Protein AF-A0A6L6QBC0-F1 (afdb_monomer_lite)

Organism: NCBI:txid1776165

Foldseek 3Di:
DDPPDDPDDPVLQQAADELVVLLVQLLCQLCVVLVVVLVVVLVVQLVVVVVVVDDPVCSQLVCLVPPVNLVVSLVSSLVSLLQSLLSSLSRHPPDSLVSLLVSLQVQLVVLLVVVPPPDPHPHDPVSSVSSNPRNNVSSNNSNVVNVPPDSD

Sequence (152 aa):
MNLYAAPKSTLDEPARGNSGTAVLVGAAVGIGISYTVLTVVGIIFLWVLTLQGVSLQDLYARAYQSTAYIAFAHVFGVLCHIYGGYWSARLASRKPLATALFAGAVVAVFTAITNLMPYELPIPLWSRIAGVLAPMPSFALGALAWRRVPQK

Structure (mmCIF, N/CA/C/O backbone):
data_AF-A0A6L6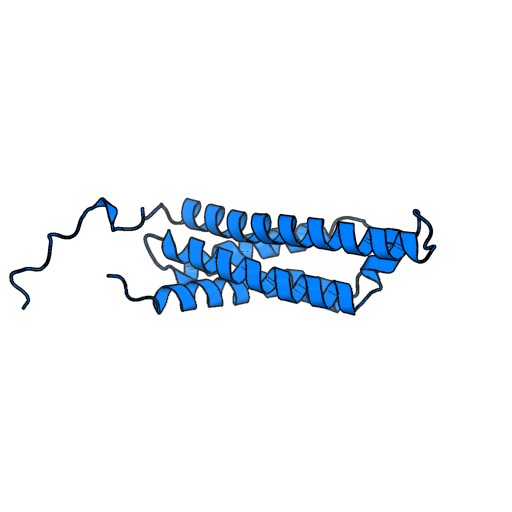QBC0-F1
#
_entry.id   AF-A0A6L6QBC0-F1
#
loop_
_atom_site.group_PDB
_atom_site.id
_atom_site.type_symbol
_atom_site.label_atom_id
_atom_site.label_alt_id
_atom_site.label_comp_id
_atom_site.label_asym_id
_atom_site.label_entity_id
_atom_site.label_seq_id
_atom_site.pdbx_PDB_ins_code
_atom_site.Cartn_x
_atom_site.Cartn_y
_atom_site.Cartn_z
_atom_site.occupancy
_atom_site.B_iso_or_equiv
_atom_site.auth_seq_id
_atom_site.auth_comp_id
_atom_site.auth_asym_id
_atom_site.auth_atom_id
_atom_site.pdbx_PDB_model_num
ATOM 1 N N . MET A 1 1 ? -41.093 -9.506 18.229 1.00 60.97 1 MET A N 1
ATOM 2 C CA . MET A 1 1 ? -40.084 -10.135 19.110 1.00 60.97 1 MET A CA 1
ATOM 3 C C . MET A 1 1 ? -40.118 -11.629 18.818 1.00 60.97 1 MET A C 1
ATOM 5 O O . MET A 1 1 ? -41.178 -12.217 18.971 1.00 60.97 1 MET A O 1
ATOM 9 N N . ASN A 1 2 ? -39.055 -12.206 18.247 1.00 78.88 2 ASN A N 1
ATOM 10 C CA . ASN A 1 2 ? -39.054 -13.614 17.827 1.00 78.88 2 ASN A CA 1
ATOM 11 C C . ASN A 1 2 ? -38.698 -14.506 19.028 1.00 78.88 2 ASN A C 1
ATOM 13 O O . ASN A 1 2 ? -37.562 -14.463 19.492 1.00 78.88 2 ASN A O 1
ATOM 17 N N . LEU A 1 3 ? -39.664 -15.283 19.524 1.00 77.19 3 LEU A N 1
ATOM 18 C CA . LEU A 1 3 ? -39.494 -16.197 20.665 1.00 77.19 3 LEU A CA 1
ATOM 19 C C . LEU A 1 3 ? -38.622 -17.423 20.337 1.00 77.19 3 LEU A C 1
ATOM 21 O O . LEU A 1 3 ? -38.210 -18.131 21.247 1.00 77.19 3 LEU A O 1
ATOM 25 N N . TYR A 1 4 ? -38.310 -17.645 19.056 1.00 82.38 4 TYR A N 1
ATOM 26 C CA . TYR A 1 4 ? -37.481 -18.752 18.570 1.00 82.38 4 TYR A CA 1
ATOM 27 C C . TYR A 1 4 ? -36.077 -18.315 18.131 1.00 82.38 4 TYR A C 1
ATOM 29 O O . TYR A 1 4 ? -35.382 -19.061 17.443 1.00 82.38 4 TYR A O 1
ATOM 37 N N . ALA A 1 5 ? -35.645 -17.097 18.472 1.00 78.88 5 ALA A N 1
ATOM 38 C CA . ALA A 1 5 ? -34.269 -16.693 18.208 1.00 78.88 5 ALA A CA 1
ATOM 39 C C . ALA A 1 5 ? -33.317 -17.547 19.060 1.00 78.88 5 ALA A C 1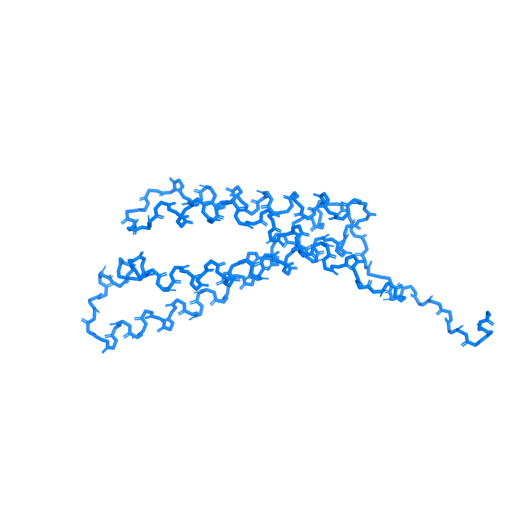
ATOM 41 O O . ALA A 1 5 ? -33.414 -17.545 20.287 1.00 78.88 5 ALA A O 1
ATOM 42 N N . ALA A 1 6 ? -32.406 -18.274 18.406 1.00 77.50 6 ALA A N 1
ATOM 43 C CA . ALA A 1 6 ? -31.360 -19.011 19.102 1.00 77.50 6 ALA A CA 1
ATOM 44 C C . ALA A 1 6 ? -30.559 -18.048 20.004 1.00 77.50 6 ALA A C 1
ATOM 46 O O . ALA A 1 6 ? -30.283 -16.917 19.582 1.00 77.50 6 ALA A O 1
ATOM 47 N N . PRO A 1 7 ? -30.200 -18.453 21.237 1.00 72.50 7 PRO A N 1
ATOM 48 C CA . PRO A 1 7 ? -29.366 -17.635 22.107 1.00 72.50 7 PRO A CA 1
ATOM 49 C C . PRO A 1 7 ? -28.062 -17.295 21.380 1.00 72.50 7 PRO A C 1
ATOM 51 O O . PRO A 1 7 ? -27.433 -18.176 20.794 1.00 72.50 7 PRO A O 1
ATOM 54 N N . LYS A 1 8 ? -27.681 -16.010 21.386 1.00 63.75 8 LYS A N 1
ATOM 55 C CA . LYS A 1 8 ? -26.437 -15.551 20.758 1.00 63.75 8 LYS A CA 1
ATOM 56 C C . LYS A 1 8 ? -25.270 -16.341 21.342 1.00 63.75 8 LYS A C 1
ATOM 58 O O . LYS A 1 8 ? -25.042 -16.291 22.551 1.00 63.75 8 LYS A O 1
ATOM 63 N N . SER A 1 9 ? -24.560 -17.077 20.492 1.00 66.81 9 SER A N 1
ATOM 64 C CA . SER A 1 9 ? -23.369 -17.799 20.911 1.00 66.81 9 SER A CA 1
ATOM 65 C C . SER A 1 9 ? -22.261 -16.791 21.186 1.00 66.81 9 SER A C 1
ATOM 67 O O . SER A 1 9 ? -22.017 -15.885 20.391 1.00 66.81 9 SER A O 1
ATOM 69 N N . THR A 1 10 ? -21.536 -16.964 22.287 1.00 58.78 10 THR A N 1
ATOM 70 C CA . THR A 1 10 ? -20.310 -16.196 22.552 1.00 58.78 10 THR A CA 1
ATOM 71 C C . THR A 1 10 ? -19.217 -16.468 21.512 1.00 58.78 10 THR A C 1
ATOM 73 O O . THR A 1 10 ? -18.268 -15.697 21.420 1.00 58.78 10 THR A O 1
ATOM 76 N N . LEU A 1 11 ? -19.361 -17.524 20.700 1.00 58.91 11 LEU A N 1
ATOM 77 C CA . LEU A 1 11 ? -18.488 -17.817 19.559 1.00 58.91 11 LEU A CA 1
ATOM 78 C C . LEU A 1 11 ? -18.776 -16.929 18.335 1.00 58.91 11 LEU A C 1
ATOM 80 O O . LEU A 1 11 ? -17.934 -16.859 17.440 1.00 58.91 11 LEU A O 1
ATOM 84 N N . ASP A 1 12 ? -19.929 -16.252 18.289 1.00 61.50 12 ASP A N 1
ATOM 85 C CA . ASP A 1 12 ? -20.311 -15.389 17.164 1.00 61.50 12 ASP A CA 1
ATOM 86 C C . ASP A 1 12 ? -19.754 -13.962 17.304 1.00 61.50 12 ASP A C 1
ATOM 88 O O . ASP A 1 12 ? -19.661 -13.226 16.316 1.00 61.50 12 ASP A O 1
ATOM 92 N N . GLU A 1 13 ? -19.339 -13.554 18.511 1.00 59.72 13 GLU A N 1
ATOM 93 C CA . GLU A 1 13 ? -18.697 -12.256 18.699 1.00 59.72 13 GLU A CA 1
ATOM 94 C C . GLU A 1 13 ? -17.236 -12.315 18.227 1.00 59.72 13 GLU A C 1
ATOM 96 O O . GLU A 1 13 ? -16.436 -13.093 18.755 1.00 59.72 13 GLU A O 1
ATOM 101 N N . PRO A 1 14 ? -16.828 -11.488 17.244 1.00 62.38 14 PRO A N 1
ATOM 102 C CA . PRO A 1 14 ? -15.435 -11.450 16.831 1.00 62.38 14 PRO A CA 1
ATOM 103 C C . PRO A 1 14 ? -14.581 -11.052 18.035 1.00 62.38 14 PRO A C 1
ATOM 105 O O . PRO A 1 14 ? -14.851 -10.025 18.658 1.00 62.38 14 PRO A O 1
ATOM 108 N N . ALA A 1 15 ? -13.552 -11.848 18.344 1.00 65.00 15 ALA A N 1
ATOM 109 C CA . ALA A 1 15 ? -12.632 -11.584 19.444 1.00 65.00 15 ALA A CA 1
ATOM 110 C C . ALA A 1 15 ? -12.114 -10.136 19.365 1.00 65.00 15 ALA A C 1
ATOM 112 O O . ALA A 1 15 ? -11.334 -9.779 18.478 1.00 65.00 15 ALA A O 1
ATOM 113 N N . ARG A 1 16 ? -12.593 -9.277 20.271 1.00 75.94 16 ARG A N 1
ATOM 114 C CA . ARG A 1 16 ? -12.189 -7.871 20.332 1.00 75.94 16 ARG A CA 1
ATOM 115 C C . ARG A 1 16 ? -10.882 -7.787 21.104 1.00 75.94 16 ARG A C 1
ATOM 117 O O . ARG A 1 16 ? -10.841 -8.044 22.303 1.00 75.94 16 ARG A O 1
ATOM 124 N N . GLY A 1 17 ? -9.812 -7.436 20.403 1.00 76.81 17 GLY A N 1
ATOM 125 C CA . GLY A 1 17 ? -8.495 -7.255 20.994 1.00 76.81 17 GLY A CA 1
ATOM 126 C C . GLY A 1 17 ? -8.334 -5.891 21.667 1.00 76.81 17 GLY A C 1
ATOM 127 O O . GLY A 1 17 ? -9.168 -4.980 21.555 1.00 76.81 17 GLY A O 1
ATOM 128 N N . ASN A 1 18 ? -7.197 -5.720 22.341 1.00 87.62 18 ASN A N 1
ATOM 129 C CA . ASN A 1 18 ? -6.729 -4.383 22.689 1.00 87.62 18 ASN A CA 1
ATOM 130 C C . ASN A 1 18 ? -6.459 -3.581 21.390 1.00 87.62 18 ASN A C 1
ATOM 132 O O . ASN A 1 18 ? -6.191 -4.151 20.327 1.00 87.62 18 ASN A O 1
ATOM 136 N N . SER A 1 19 ? -6.552 -2.250 21.454 1.00 90.00 19 SER A N 1
ATOM 137 C CA . SER A 1 19 ? -6.406 -1.409 20.257 1.00 90.00 19 SER A CA 1
ATOM 138 C C . SER A 1 19 ? -5.037 -1.555 19.584 1.00 90.00 19 SER A C 1
ATOM 140 O O . SER A 1 19 ? -4.960 -1.458 18.365 1.00 90.00 19 SER A O 1
ATOM 142 N N . GLY A 1 20 ? -3.970 -1.827 20.343 1.00 92.88 20 GLY A N 1
ATOM 143 C CA . GLY A 1 20 ? -2.623 -2.021 19.795 1.00 92.88 20 GLY A CA 1
ATOM 144 C C . GLY A 1 20 ? -2.515 -3.276 18.926 1.00 92.88 20 GLY A C 1
ATOM 145 O O . GLY A 1 20 ? -2.036 -3.213 17.799 1.00 92.88 20 GLY A O 1
ATOM 146 N N . THR A 1 21 ? -3.039 -4.407 19.393 1.00 94.62 21 THR A N 1
ATOM 147 C CA . THR A 1 21 ? -3.106 -5.657 18.632 1.00 94.62 21 THR A CA 1
ATOM 148 C C . THR A 1 21 ? -3.940 -5.471 17.369 1.00 94.62 21 THR A C 1
ATOM 150 O O . THR A 1 21 ? -3.522 -5.905 16.302 1.00 94.62 21 THR A O 1
ATOM 153 N N . ALA A 1 22 ? -5.073 -4.769 17.446 1.00 94.56 22 ALA A N 1
ATOM 154 C CA . ALA A 1 22 ? -5.898 -4.479 16.272 1.00 94.56 22 ALA A CA 1
ATOM 155 C C . ALA A 1 22 ? -5.166 -3.615 15.223 1.00 94.56 22 ALA A C 1
ATOM 157 O O . ALA A 1 22 ? -5.327 -3.827 14.018 1.00 94.56 22 ALA A O 1
ATOM 158 N N . VAL A 1 23 ? -4.335 -2.663 15.661 1.00 96.88 23 VAL A N 1
ATOM 159 C CA . VAL A 1 23 ? -3.460 -1.874 14.777 1.00 96.88 23 VAL A CA 1
ATOM 160 C C . VAL A 1 23 ? -2.446 -2.779 14.087 1.00 96.88 23 VAL A C 1
ATOM 162 O O . VAL A 1 23 ? -2.368 -2.784 12.860 1.00 96.88 23 VAL A O 1
ATOM 165 N N . LEU A 1 24 ? -1.693 -3.557 14.869 1.00 96.81 24 LEU A N 1
ATOM 166 C CA . LEU A 1 24 ? -0.603 -4.388 14.358 1.00 96.81 24 LEU A CA 1
ATOM 167 C C . LEU A 1 24 ? -1.110 -5.481 13.419 1.00 96.81 24 LEU A C 1
ATOM 169 O O . LEU A 1 24 ? -0.540 -5.669 12.351 1.00 96.81 24 LEU A O 1
ATOM 173 N N . VAL A 1 25 ? -2.210 -6.152 13.770 1.00 95.88 25 VAL A N 1
ATOM 174 C CA . VAL A 1 25 ? -2.821 -7.175 12.912 1.00 95.88 25 VAL A CA 1
ATOM 175 C C . VAL A 1 25 ? -3.332 -6.552 11.618 1.00 95.88 25 VAL A C 1
ATOM 177 O O . VAL A 1 25 ? -3.059 -7.079 10.547 1.00 95.88 25 VAL A O 1
ATOM 180 N N . GLY A 1 26 ? -4.024 -5.410 11.681 1.00 96.06 26 GLY A N 1
ATOM 181 C CA . GLY A 1 26 ? -4.498 -4.725 10.477 1.00 96.06 26 GLY A CA 1
ATOM 182 C C . GLY A 1 26 ? -3.359 -4.302 9.545 1.00 96.06 26 GLY A C 1
ATOM 183 O O . GLY A 1 26 ? -3.429 -4.537 8.338 1.00 96.06 26 GLY A O 1
ATOM 184 N N . ALA A 1 27 ? -2.295 -3.720 10.106 1.00 96.81 27 ALA A N 1
ATOM 185 C CA . ALA A 1 27 ? -1.093 -3.350 9.362 1.00 96.81 27 ALA A CA 1
ATOM 186 C C . ALA A 1 27 ? -0.408 -4.581 8.746 1.00 96.81 27 ALA A C 1
ATOM 188 O O . ALA A 1 27 ? -0.105 -4.575 7.554 1.00 96.81 27 ALA A O 1
ATOM 189 N N . ALA A 1 28 ? -0.239 -5.656 9.522 1.00 97.12 28 ALA A N 1
ATOM 190 C CA . ALA A 1 28 ? 0.362 -6.906 9.064 1.00 97.12 28 ALA A CA 1
ATOM 191 C C . ALA A 1 28 ? -0.457 -7.576 7.954 1.00 97.12 28 ALA A C 1
ATOM 193 O O . ALA A 1 28 ? 0.117 -8.065 6.990 1.00 97.12 28 ALA A O 1
ATOM 194 N N . VAL A 1 29 ? -1.789 -7.561 8.044 1.00 96.62 29 VAL A N 1
ATOM 195 C CA . VAL A 1 29 ? -2.674 -8.080 6.992 1.00 96.62 29 VAL A CA 1
ATOM 196 C C . VAL A 1 29 ? -2.537 -7.250 5.714 1.00 96.62 29 VAL A C 1
ATOM 198 O O . VAL A 1 29 ? -2.364 -7.815 4.637 1.00 96.62 29 VAL A O 1
ATOM 201 N N . GLY A 1 30 ? -2.579 -5.918 5.822 1.00 95.38 30 GLY A N 1
ATOM 202 C CA . GLY A 1 30 ? -2.440 -5.028 4.667 1.00 95.38 30 GLY A CA 1
ATOM 203 C C . GLY A 1 30 ? -1.090 -5.187 3.959 1.00 95.38 30 GLY A C 1
ATOM 204 O O . GLY A 1 30 ? -1.051 -5.402 2.746 1.00 95.38 30 GLY A O 1
ATOM 205 N N . ILE A 1 31 ? 0.010 -5.132 4.719 1.00 95.56 31 ILE A N 1
ATOM 206 C CA . ILE A 1 31 ? 1.374 -5.307 4.197 1.00 95.56 31 ILE A CA 1
ATOM 207 C C . ILE A 1 31 ? 1.584 -6.737 3.695 1.00 95.56 31 ILE A C 1
ATOM 209 O O . ILE A 1 31 ? 2.095 -6.923 2.600 1.00 95.56 31 ILE A O 1
ATOM 213 N N . GLY A 1 32 ? 1.178 -7.751 4.457 1.00 96.44 32 GLY A N 1
ATOM 214 C CA . GLY A 1 32 ? 1.395 -9.153 4.106 1.00 96.44 32 GLY A CA 1
ATOM 215 C C . GLY A 1 32 ? 0.734 -9.522 2.781 1.00 96.44 32 GLY A C 1
ATOM 216 O O . GLY A 1 32 ? 1.402 -10.032 1.888 1.00 96.44 32 GLY A O 1
ATOM 217 N N . ILE A 1 33 ? -0.552 -9.193 2.614 1.00 94.75 33 ILE A N 1
ATOM 218 C CA . ILE A 1 33 ? -1.278 -9.488 1.370 1.00 94.75 33 ILE A CA 1
ATOM 219 C C . ILE A 1 33 ? -0.691 -8.692 0.201 1.00 94.75 33 ILE A C 1
ATOM 221 O O . ILE A 1 33 ? -0.432 -9.273 -0.854 1.00 94.75 33 ILE A O 1
ATOM 225 N N . SER A 1 34 ? -0.461 -7.384 0.378 1.00 94.81 34 SER A N 1
ATOM 226 C CA . SER A 1 34 ? 0.107 -6.555 -0.693 1.00 94.81 34 SER A CA 1
ATOM 227 C C . SER A 1 34 ? 1.480 -7.058 -1.119 1.00 94.81 34 SER A C 1
ATOM 229 O O . SER A 1 34 ? 1.705 -7.235 -2.311 1.00 94.81 34 SER A O 1
ATOM 231 N N . TYR A 1 35 ? 2.364 -7.366 -0.172 1.00 94.31 35 TYR A N 1
ATOM 232 C CA . TYR A 1 35 ? 3.689 -7.891 -0.465 1.00 94.31 35 TYR A CA 1
ATOM 233 C C . TYR A 1 35 ? 3.601 -9.209 -1.233 1.00 94.31 35 TYR A C 1
ATOM 235 O O . TYR A 1 35 ? 4.183 -9.319 -2.304 1.00 94.31 35 TYR A O 1
ATOM 243 N N . THR A 1 36 ? 2.801 -10.177 -0.772 1.00 95.88 36 THR A N 1
ATOM 244 C CA . THR A 1 36 ? 2.634 -11.455 -1.480 1.00 95.88 36 THR A CA 1
ATOM 245 C C . THR A 1 36 ? 2.137 -11.261 -2.914 1.00 95.88 36 THR A C 1
ATOM 247 O O . THR A 1 36 ? 2.730 -11.805 -3.845 1.00 95.88 36 THR A O 1
ATOM 250 N N . VAL A 1 37 ? 1.080 -10.468 -3.116 1.00 94.00 37 VAL A N 1
ATOM 251 C CA . VAL A 1 37 ? 0.503 -10.237 -4.450 1.00 94.00 37 VAL A CA 1
ATOM 252 C C . VAL A 1 37 ? 1.494 -9.512 -5.359 1.00 94.00 37 VAL A C 1
ATOM 254 O O . VAL A 1 37 ? 1.732 -9.953 -6.483 1.00 94.00 37 VAL A O 1
ATOM 257 N N . LEU A 1 38 ? 2.100 -8.423 -4.879 1.00 94.75 38 LEU A N 1
ATOM 258 C CA . LEU A 1 38 ? 3.033 -7.621 -5.668 1.00 94.75 38 LEU A CA 1
ATOM 259 C C . LEU A 1 38 ? 4.329 -8.372 -5.968 1.00 94.75 38 LEU A C 1
ATOM 261 O O . LEU A 1 38 ? 4.870 -8.207 -7.055 1.00 94.75 38 LEU A O 1
ATOM 265 N N . THR A 1 39 ? 4.804 -9.236 -5.069 1.00 95.25 39 THR A N 1
ATOM 266 C CA . THR A 1 39 ? 5.958 -10.100 -5.335 1.00 95.25 39 THR A CA 1
ATOM 267 C C . THR A 1 39 ? 5.647 -11.111 -6.430 1.00 95.25 39 THR A C 1
ATOM 269 O O . THR A 1 39 ? 6.425 -11.227 -7.373 1.00 95.25 39 THR A O 1
ATOM 272 N N . VAL A 1 40 ? 4.513 -11.817 -6.357 1.00 96.56 40 VAL A N 1
ATOM 273 C CA . VAL A 1 40 ? 4.137 -12.801 -7.388 1.00 96.56 40 VAL A CA 1
ATOM 274 C C . VAL A 1 40 ? 3.983 -12.123 -8.749 1.00 96.56 40 VAL A C 1
ATOM 276 O O . VAL A 1 40 ? 4.572 -12.571 -9.732 1.00 96.56 40 VAL A O 1
ATOM 279 N N . VAL A 1 41 ? 3.243 -11.013 -8.810 1.00 94.69 41 VAL A N 1
ATOM 280 C CA . VAL A 1 41 ? 3.050 -10.274 -10.065 1.00 94.69 41 VAL A CA 1
ATOM 281 C C . VAL A 1 41 ? 4.358 -9.660 -10.557 1.00 94.69 41 VAL A C 1
ATOM 283 O O . VAL A 1 41 ? 4.637 -9.708 -11.751 1.00 94.69 41 VAL A O 1
ATOM 286 N N . GLY A 1 42 ? 5.184 -9.132 -9.655 1.00 95.38 42 GLY A N 1
ATOM 287 C CA . GLY A 1 42 ? 6.505 -8.605 -9.972 1.00 95.38 42 GLY A CA 1
ATOM 288 C C . GLY A 1 42 ? 7.401 -9.666 -10.600 1.00 95.38 42 GLY A C 1
ATOM 289 O O . GLY A 1 42 ? 7.971 -9.422 -11.656 1.00 95.38 42 GLY A O 1
ATOM 290 N N . ILE A 1 43 ? 7.458 -10.873 -10.029 1.00 96.56 43 ILE A N 1
ATOM 291 C CA . ILE A 1 43 ? 8.214 -11.999 -10.597 1.00 96.56 43 ILE A CA 1
ATOM 292 C C . ILE A 1 43 ? 7.711 -12.332 -12.005 1.00 96.56 43 ILE A C 1
ATOM 294 O O . ILE A 1 43 ? 8.520 -12.452 -12.922 1.00 96.56 43 ILE A O 1
ATOM 298 N N . ILE A 1 44 ? 6.393 -12.438 -12.200 1.00 96.69 44 ILE A N 1
ATOM 299 C CA . ILE A 1 44 ? 5.805 -12.700 -13.524 1.00 96.69 44 ILE A CA 1
ATOM 300 C C . ILE A 1 44 ? 6.195 -11.595 -14.514 1.00 96.69 44 ILE A C 1
ATOM 302 O O . ILE A 1 44 ? 6.611 -11.883 -15.634 1.00 96.69 44 ILE A O 1
ATOM 306 N N . PHE A 1 45 ? 6.102 -10.332 -14.102 1.00 96.12 45 PHE A N 1
ATOM 307 C CA . PHE A 1 45 ? 6.453 -9.189 -14.937 1.00 96.12 45 PHE A CA 1
ATOM 308 C C . PHE A 1 45 ? 7.940 -9.194 -15.322 1.00 96.12 45 PHE A C 1
ATOM 310 O O . PHE A 1 45 ? 8.275 -8.977 -16.486 1.00 96.12 45 PHE A O 1
ATOM 317 N N . LEU A 1 46 ? 8.832 -9.509 -14.378 1.00 96.00 46 LEU A N 1
ATOM 318 C CA . LEU A 1 46 ? 10.263 -9.648 -14.647 1.00 96.00 46 LEU A CA 1
ATOM 319 C C . LEU A 1 46 ? 10.547 -10.790 -15.632 1.00 96.00 46 LEU A C 1
ATOM 321 O O . LEU A 1 46 ? 11.323 -10.592 -16.562 1.00 96.00 46 LEU A O 1
ATOM 325 N N . TRP A 1 47 ? 9.872 -11.937 -15.500 1.00 97.44 47 TRP A N 1
ATOM 326 C CA . TRP A 1 47 ? 9.980 -13.035 -16.468 1.00 97.44 47 TRP A CA 1
ATOM 327 C C . TRP A 1 47 ? 9.557 -12.619 -17.874 1.00 97.44 47 TRP A C 1
ATOM 329 O O . TRP A 1 47 ? 10.243 -12.945 -18.842 1.00 97.44 47 TRP A O 1
ATOM 339 N N . VAL A 1 48 ? 8.462 -11.866 -17.999 1.00 97.06 48 VAL A N 1
ATOM 340 C CA . VAL A 1 48 ? 8.021 -11.327 -19.292 1.00 97.06 48 VAL A CA 1
ATOM 341 C C . VAL A 1 48 ? 9.094 -10.418 -19.899 1.00 97.06 48 VAL A C 1
ATOM 343 O O . VAL A 1 48 ? 9.397 -10.560 -21.081 1.00 97.06 48 VAL A O 1
ATOM 346 N N . LEU A 1 49 ? 9.721 -9.539 -19.110 1.00 96.88 49 LEU A N 1
ATOM 347 C CA . LEU A 1 49 ? 10.823 -8.696 -19.592 1.00 96.88 49 LEU A CA 1
ATOM 348 C C . LEU A 1 49 ? 12.044 -9.521 -20.026 1.00 96.88 49 LEU A C 1
ATOM 350 O O . LEU A 1 49 ? 12.654 -9.221 -21.051 1.00 96.88 49 LEU A O 1
ATOM 354 N N . THR A 1 50 ? 12.386 -10.581 -19.290 1.00 97.69 50 THR A N 1
ATOM 355 C CA . THR A 1 50 ? 13.466 -11.499 -19.680 1.00 97.69 50 THR A CA 1
ATOM 356 C C . THR A 1 50 ? 13.163 -12.181 -21.014 1.00 97.69 50 THR A C 1
ATOM 358 O O . THR A 1 50 ? 14.032 -12.233 -21.880 1.00 97.69 50 THR A O 1
ATOM 361 N N . LEU A 1 51 ? 11.926 -12.642 -21.227 1.00 97.75 51 LEU A N 1
ATOM 362 C CA . LEU A 1 51 ? 11.495 -13.230 -22.502 1.00 97.75 51 LEU A CA 1
ATOM 363 C C . LEU A 1 51 ? 11.509 -12.219 -23.661 1.00 97.75 51 LEU A C 1
ATOM 365 O O . LEU A 1 51 ? 11.665 -12.611 -24.813 1.00 97.75 51 LEU A O 1
ATOM 369 N N . GLN A 1 52 ? 11.392 -10.923 -23.364 1.00 96.75 52 GLN A N 1
ATOM 370 C CA . GLN A 1 52 ? 11.548 -9.826 -24.328 1.00 96.75 52 GLN A CA 1
ATOM 371 C C . GLN A 1 52 ? 13.019 -9.453 -24.596 1.00 96.75 52 GLN A C 1
ATOM 373 O O . GLN A 1 52 ? 13.283 -8.520 -25.353 1.00 96.75 52 GLN A O 1
ATOM 378 N N . GLY A 1 53 ? 13.980 -10.163 -23.996 1.00 97.19 53 GLY A N 1
ATOM 379 C CA . GLY A 1 53 ? 15.412 -9.945 -24.206 1.00 97.19 53 GLY A CA 1
ATOM 380 C C . GLY A 1 53 ? 16.014 -8.812 -23.370 1.00 97.19 53 GLY A C 1
ATOM 381 O O . GLY A 1 53 ? 17.125 -8.371 -23.660 1.00 97.19 53 GLY A O 1
ATOM 382 N N . VAL A 1 54 ? 15.315 -8.326 -22.337 1.00 97.12 54 VAL A N 1
ATOM 383 C CA . VAL A 1 54 ? 15.875 -7.333 -21.408 1.00 97.12 54 VAL A CA 1
ATOM 384 C C . VAL A 1 54 ? 16.992 -7.973 -20.582 1.00 97.12 54 VAL A C 1
ATOM 386 O O . VAL A 1 54 ? 16.830 -9.067 -20.037 1.00 97.12 54 VAL A O 1
ATOM 389 N N . SER A 1 55 ? 18.126 -7.276 -20.468 1.00 96.38 55 SER A N 1
ATOM 390 C CA . SER A 1 55 ? 19.270 -7.740 -19.682 1.00 96.38 55 SER A CA 1
ATOM 391 C C . SER A 1 55 ? 18.898 -7.887 -18.198 1.00 96.38 55 SER A C 1
ATOM 393 O O . SER A 1 55 ? 18.136 -7.083 -17.655 1.00 96.38 55 SER A O 1
ATOM 395 N N . LEU A 1 56 ? 19.464 -8.886 -17.508 1.00 93.38 56 LEU A N 1
ATOM 396 C CA . LEU A 1 56 ? 19.206 -9.097 -16.074 1.00 93.38 56 LEU A CA 1
ATOM 397 C C . LEU A 1 56 ? 19.611 -7.889 -15.212 1.00 93.38 56 LEU A C 1
ATOM 399 O O . LEU A 1 56 ? 19.024 -7.670 -14.155 1.00 93.38 56 LEU A O 1
ATOM 403 N N . GLN A 1 57 ? 20.588 -7.102 -15.672 1.00 93.56 57 GLN A N 1
ATOM 404 C CA . GLN A 1 57 ? 21.063 -5.897 -14.990 1.00 93.56 57 GLN A CA 1
ATOM 405 C C . GLN A 1 57 ? 20.038 -4.755 -15.077 1.00 93.56 57 GLN A C 1
ATOM 407 O O . GLN A 1 57 ? 19.884 -3.993 -14.126 1.00 93.56 57 GLN A O 1
ATOM 412 N N . ASP A 1 58 ? 19.277 -4.687 -16.174 1.00 93.69 58 ASP A N 1
ATOM 413 C CA . ASP A 1 58 ? 18.306 -3.617 -16.430 1.00 93.69 58 ASP A CA 1
ATOM 414 C C . ASP A 1 58 ? 16.882 -3.952 -15.972 1.00 93.69 58 ASP A C 1
ATOM 416 O O . ASP A 1 58 ? 16.019 -3.072 -15.954 1.00 93.69 58 ASP A O 1
ATOM 420 N N . LEU A 1 59 ? 16.606 -5.209 -15.607 1.00 93.56 59 LEU A N 1
ATOM 421 C CA . LEU A 1 59 ? 15.263 -5.701 -15.279 1.00 93.56 59 LEU A CA 1
ATOM 422 C C . LEU A 1 59 ? 14.521 -4.811 -14.272 1.00 93.56 59 LEU A C 1
ATOM 424 O O . LEU A 1 59 ? 13.405 -4.360 -14.541 1.00 93.56 59 LEU A O 1
ATOM 428 N N . TYR A 1 60 ? 15.149 -4.521 -13.130 1.00 90.69 60 TYR A N 1
ATOM 429 C CA . TYR A 1 60 ? 14.540 -3.699 -12.084 1.00 90.69 60 TYR A CA 1
ATOM 430 C C . TYR A 1 60 ? 14.325 -2.259 -12.553 1.00 90.69 60 TYR A C 1
ATOM 432 O O . TYR A 1 60 ? 13.231 -1.720 -12.389 1.00 90.69 60 TYR A O 1
ATOM 440 N N . ALA A 1 61 ? 15.320 -1.649 -13.201 1.00 92.81 61 ALA A N 1
ATOM 441 C CA . ALA A 1 61 ? 15.191 -0.302 -13.751 1.00 92.81 61 ALA A CA 1
ATOM 442 C C . ALA A 1 61 ? 14.026 -0.208 -14.751 1.00 92.81 61 ALA A C 1
ATOM 444 O O . ALA A 1 61 ? 13.204 0.703 -14.648 1.00 92.81 61 ALA A O 1
ATOM 445 N N . ARG A 1 62 ? 13.888 -1.181 -15.661 1.00 93.56 62 ARG A N 1
ATOM 446 C CA . ARG A 1 62 ? 12.778 -1.246 -16.625 1.00 93.56 62 ARG A CA 1
ATOM 447 C C . ARG A 1 62 ? 11.427 -1.441 -15.944 1.00 93.56 62 ARG A C 1
ATOM 449 O O . ARG A 1 62 ? 10.459 -0.785 -16.328 1.00 93.56 62 ARG A O 1
ATOM 456 N N . ALA A 1 63 ? 11.354 -2.277 -14.910 1.00 93.31 63 ALA A N 1
ATOM 457 C CA . ALA A 1 63 ? 10.127 -2.457 -14.140 1.00 93.31 63 ALA A CA 1
ATOM 458 C C . ALA A 1 63 ? 9.678 -1.163 -13.450 1.00 93.31 63 ALA A C 1
ATOM 460 O O . ALA A 1 63 ? 8.513 -0.783 -13.566 1.00 93.31 63 ALA A O 1
ATOM 461 N N . TYR A 1 64 ? 10.599 -0.430 -12.823 1.00 92.25 64 TYR A N 1
ATOM 462 C CA . TYR A 1 64 ? 10.294 0.852 -12.180 1.00 92.25 64 TYR A CA 1
ATOM 463 C C . TYR A 1 64 ? 10.136 2.030 -13.156 1.00 92.25 64 TYR A C 1
ATOM 465 O O . TYR A 1 64 ? 9.629 3.074 -12.760 1.00 92.25 64 TYR A O 1
ATOM 473 N N . GLN A 1 65 ? 10.499 1.879 -14.431 1.00 93.62 65 GLN A N 1
ATOM 474 C CA . GLN A 1 65 ? 10.148 2.835 -15.490 1.00 93.62 65 GLN A CA 1
ATOM 475 C C . GLN A 1 65 ? 8.750 2.580 -16.076 1.00 93.62 65 GLN A C 1
ATOM 477 O O . GLN A 1 65 ? 8.141 3.482 -16.657 1.00 93.62 65 GLN A O 1
ATOM 482 N N . SER A 1 66 ? 8.212 1.367 -15.927 1.00 95.56 66 SER A N 1
ATOM 483 C CA . SER A 1 66 ? 6.885 1.021 -16.432 1.00 95.56 66 SER A CA 1
ATOM 484 C C . SER A 1 66 ? 5.793 1.682 -15.589 1.00 95.56 66 SER A C 1
ATOM 486 O O . SER A 1 66 ? 5.430 1.220 -14.505 1.00 95.56 66 SER A O 1
ATOM 488 N N . THR A 1 67 ? 5.213 2.762 -16.120 1.00 95.56 67 THR A N 1
ATOM 489 C CA . THR A 1 67 ? 4.103 3.476 -15.463 1.00 95.56 67 THR A CA 1
ATOM 490 C C . THR A 1 67 ? 2.896 2.559 -15.259 1.00 95.56 67 THR A C 1
ATOM 492 O O . THR A 1 67 ? 2.245 2.636 -14.221 1.00 95.56 67 THR A O 1
ATOM 495 N N . ALA A 1 68 ? 2.631 1.646 -16.201 1.00 94.81 68 ALA A N 1
ATOM 496 C CA . ALA A 1 68 ? 1.549 0.671 -16.089 1.00 94.81 68 ALA A CA 1
ATOM 497 C C . ALA A 1 68 ? 1.765 -0.297 -14.914 1.00 94.81 68 ALA A C 1
ATOM 499 O O . ALA A 1 68 ? 0.844 -0.519 -14.130 1.00 94.81 68 ALA A O 1
ATOM 500 N N . TYR A 1 69 ? 2.986 -0.819 -14.750 1.00 94.94 69 TYR A N 1
ATOM 501 C CA . TYR A 1 69 ? 3.332 -1.694 -13.628 1.00 94.94 69 TYR A CA 1
ATOM 502 C C . TYR A 1 69 ? 3.216 -0.963 -12.284 1.00 94.94 69 TYR A C 1
ATOM 504 O O . TYR A 1 69 ? 2.619 -1.478 -11.341 1.00 94.94 69 TYR A O 1
ATOM 512 N N . ILE A 1 70 ? 3.715 0.274 -12.204 1.00 95.56 70 ILE A N 1
ATOM 513 C CA . ILE A 1 70 ? 3.628 1.078 -10.979 1.00 95.56 70 ILE A CA 1
ATOM 514 C C . ILE A 1 70 ? 2.172 1.425 -10.640 1.00 95.56 70 ILE A C 1
ATOM 516 O O . ILE A 1 70 ? 1.765 1.314 -9.485 1.00 95.56 70 ILE A O 1
ATOM 520 N N . ALA A 1 71 ? 1.373 1.837 -11.627 1.00 96.25 71 ALA A N 1
ATOM 521 C CA . ALA A 1 71 ? -0.041 2.141 -11.422 1.00 96.25 71 ALA A CA 1
ATOM 522 C C . ALA A 1 71 ? -0.809 0.904 -10.940 1.00 96.25 71 ALA A C 1
ATOM 524 O O . ALA A 1 71 ? -1.568 0.990 -9.974 1.00 96.25 71 ALA A O 1
ATOM 525 N N . PHE A 1 72 ? -0.552 -0.255 -11.553 1.00 95.62 72 PHE A N 1
ATOM 526 C CA . PHE A 1 72 ? -1.078 -1.538 -11.096 1.00 95.62 72 PHE A CA 1
ATOM 527 C C . PHE A 1 72 ? -0.709 -1.801 -9.631 1.00 95.62 72 PHE A C 1
ATOM 529 O O . PHE A 1 72 ? -1.587 -2.108 -8.823 1.00 95.62 72 PHE A O 1
ATOM 536 N N . ALA A 1 73 ? 0.566 -1.624 -9.274 1.00 95.88 73 ALA A N 1
ATOM 537 C CA . ALA A 1 73 ? 1.042 -1.867 -7.919 1.00 95.88 73 ALA A CA 1
ATOM 538 C C . ALA A 1 73 ? 0.337 -0.975 -6.885 1.00 95.88 73 ALA A C 1
ATOM 540 O O . ALA A 1 73 ? -0.057 -1.462 -5.826 1.00 95.88 73 ALA A O 1
ATOM 541 N N . HIS A 1 74 ? 0.100 0.302 -7.206 1.00 97.00 74 HIS A N 1
ATOM 542 C CA . HIS A 1 74 ? -0.653 1.212 -6.336 1.00 97.00 74 HIS A CA 1
ATOM 543 C C . HIS A 1 74 ? -2.114 0.810 -6.184 1.00 97.00 74 HIS A C 1
ATOM 545 O O . HIS A 1 74 ? -2.614 0.772 -5.062 1.00 97.00 74 HIS A O 1
ATOM 551 N N . VAL A 1 75 ? -2.798 0.485 -7.283 1.00 97.19 75 VAL A N 1
ATOM 552 C CA . VAL A 1 75 ? -4.209 0.071 -7.239 1.00 97.19 75 VAL A CA 1
ATOM 553 C C . VAL A 1 75 ? -4.368 -1.174 -6.369 1.00 97.19 75 VAL A C 1
ATOM 555 O O . VAL A 1 75 ? -5.193 -1.189 -5.456 1.00 97.19 75 VAL A O 1
ATOM 558 N N . PHE A 1 76 ? -3.540 -2.196 -6.586 1.00 96.19 76 PHE A N 1
ATOM 559 C CA . PHE A 1 76 ? -3.590 -3.414 -5.780 1.00 96.19 76 PHE A CA 1
ATOM 560 C C . PHE A 1 76 ? -3.153 -3.182 -4.333 1.00 96.19 76 PHE A C 1
ATOM 562 O O . PHE A 1 76 ? -3.786 -3.709 -3.417 1.00 96.19 76 PHE A O 1
ATOM 569 N N . GLY A 1 77 ? -2.136 -2.349 -4.104 1.00 96.31 77 GLY A N 1
ATOM 570 C CA . GLY A 1 77 ? -1.721 -1.941 -2.763 1.00 96.31 77 GLY A CA 1
ATOM 571 C C . GLY A 1 77 ? -2.863 -1.282 -1.984 1.00 96.31 77 GLY A C 1
ATOM 572 O O . GLY A 1 77 ? -3.139 -1.670 -0.850 1.00 96.31 77 GLY A O 1
ATOM 573 N N . VAL A 1 78 ? -3.596 -0.356 -2.611 1.00 97.69 78 VAL A N 1
ATOM 574 C CA . VAL A 1 78 ? -4.794 0.281 -2.036 1.00 97.69 78 VAL A CA 1
ATOM 575 C C . VAL A 1 78 ? -5.852 -0.758 -1.666 1.00 97.69 78 VAL A C 1
ATOM 577 O O . VAL A 1 78 ? -6.348 -0.745 -0.539 1.00 97.69 78 VAL A O 1
ATOM 580 N N . LEU A 1 79 ? -6.168 -1.697 -2.563 1.00 97.44 79 LEU A N 1
ATOM 581 C CA . LEU A 1 79 ? -7.148 -2.757 -2.291 1.00 97.44 79 LEU A CA 1
ATOM 582 C C . LEU A 1 79 ? -6.741 -3.632 -1.093 1.00 97.44 79 LEU A C 1
ATOM 584 O O . LEU A 1 79 ? -7.568 -3.932 -0.230 1.00 97.44 79 LEU A O 1
ATOM 588 N N . CYS A 1 80 ? -5.461 -3.988 -0.988 1.00 97.06 80 CYS A N 1
ATOM 589 C CA . CYS A 1 80 ? -4.939 -4.755 0.145 1.00 97.06 80 CYS A CA 1
ATOM 590 C C . CYS A 1 80 ? -5.013 -3.957 1.457 1.00 97.06 80 CYS A C 1
ATOM 592 O O . CYS A 1 80 ? -5.402 -4.488 2.498 1.00 97.06 80 CYS A O 1
ATOM 594 N N . HIS A 1 81 ? -4.703 -2.659 1.418 1.00 98.00 81 HIS A N 1
ATOM 595 C CA . HIS A 1 81 ? -4.807 -1.772 2.576 1.00 98.00 81 HIS A CA 1
ATOM 596 C C . HIS A 1 81 ? -6.254 -1.553 3.038 1.00 98.00 81 HIS A C 1
ATOM 598 O O . HIS A 1 81 ? -6.496 -1.454 4.241 1.00 98.00 81 HIS A O 1
ATOM 604 N N . ILE A 1 82 ? -7.231 -1.546 2.124 1.00 98.25 82 ILE A N 1
ATOM 605 C CA . ILE A 1 82 ? -8.659 -1.564 2.485 1.00 98.25 82 ILE A CA 1
ATOM 606 C C . ILE A 1 82 ? -8.969 -2.808 3.326 1.00 98.25 82 ILE A C 1
ATOM 608 O O . ILE A 1 82 ? -9.624 -2.709 4.364 1.00 98.25 82 ILE A O 1
ATOM 612 N N . TYR A 1 83 ? -8.447 -3.973 2.942 1.00 97.06 83 TYR A N 1
ATOM 613 C CA . TYR A 1 83 ? -8.636 -5.199 3.715 1.00 97.06 83 TYR A CA 1
ATOM 614 C C . TYR A 1 83 ? -7.935 -5.146 5.086 1.00 97.06 83 TYR A C 1
ATOM 616 O O . TYR A 1 83 ? -8.513 -5.551 6.097 1.00 97.06 83 TYR A O 1
ATOM 624 N N . GLY A 1 84 ? -6.736 -4.559 5.159 1.00 97.38 84 GLY A N 1
ATOM 625 C CA . GLY A 1 84 ? -6.052 -4.280 6.429 1.00 97.38 84 GLY A CA 1
ATOM 626 C C . GLY A 1 84 ? -6.868 -3.371 7.359 1.00 97.38 84 GLY A C 1
ATOM 627 O O . GLY A 1 84 ? -7.024 -3.662 8.547 1.00 97.38 84 GLY A O 1
ATOM 628 N N . GLY A 1 85 ? -7.474 -2.313 6.811 1.00 97.69 85 GLY A N 1
ATOM 629 C CA . GLY A 1 85 ? -8.371 -1.413 7.540 1.00 97.69 85 GLY A CA 1
ATOM 630 C C . GLY A 1 85 ? -9.637 -2.093 8.048 1.00 97.69 85 GLY A C 1
ATOM 631 O O . GLY A 1 85 ? -10.044 -1.862 9.188 1.00 97.69 85 GLY A O 1
ATOM 632 N N . TYR A 1 86 ? -10.222 -2.978 7.237 1.00 97.25 86 TYR A N 1
ATOM 633 C CA . TYR A 1 86 ? -11.359 -3.809 7.633 1.00 97.25 86 TYR A CA 1
ATOM 634 C C . TYR A 1 86 ? -11.016 -4.674 8.853 1.00 97.25 86 TYR A C 1
ATOM 636 O O . TYR A 1 86 ? -11.748 -4.659 9.844 1.00 97.25 86 TYR A O 1
ATOM 644 N N . TRP A 1 87 ? -9.881 -5.380 8.828 1.00 96.12 87 TRP A N 1
ATOM 645 C CA . TRP A 1 87 ? -9.451 -6.221 9.951 1.00 96.12 87 TRP A CA 1
ATOM 646 C C . TRP A 1 87 ? -9.082 -5.417 11.194 1.00 96.12 87 TRP A C 1
ATOM 648 O O . TRP A 1 87 ? -9.456 -5.805 12.302 1.00 96.12 87 TRP A O 1
ATOM 658 N N . SER A 1 88 ? -8.425 -4.269 11.022 1.00 96.69 88 SER A N 1
ATOM 659 C CA . SER A 1 88 ? -8.117 -3.374 12.138 1.00 96.69 88 SER A CA 1
ATOM 660 C C . SER A 1 88 ? -9.387 -2.884 12.836 1.00 96.69 88 SER A C 1
ATOM 662 O O . SER A 1 88 ? -9.496 -2.946 14.060 1.00 96.69 88 SER A O 1
ATOM 664 N N . ALA A 1 89 ? -10.389 -2.462 12.060 1.00 95.62 89 ALA A N 1
ATOM 665 C CA . ALA A 1 89 ? -11.676 -2.029 12.589 1.00 95.62 89 ALA A CA 1
ATOM 666 C C . ALA A 1 89 ? -12.450 -3.176 13.251 1.00 95.62 89 ALA A C 1
ATOM 668 O O . ALA A 1 89 ? -13.019 -2.980 14.323 1.00 95.62 89 ALA A O 1
ATOM 669 N N . ARG A 1 90 ? -12.432 -4.371 12.646 1.00 93.88 90 ARG A N 1
ATOM 670 C CA . ARG A 1 90 ? -13.106 -5.569 13.162 1.00 93.88 90 ARG A CA 1
ATOM 671 C C . ARG A 1 90 ? -12.591 -6.000 14.532 1.00 93.88 90 ARG A C 1
ATOM 673 O O . ARG A 1 90 ? -13.387 -6.427 15.362 1.00 93.88 90 ARG A O 1
ATOM 680 N N . LEU A 1 91 ? -11.283 -5.902 14.758 1.00 94.00 91 LEU A N 1
ATOM 681 C CA . LEU A 1 91 ? -10.638 -6.328 16.003 1.00 94.00 91 LEU A CA 1
ATOM 682 C C . LEU A 1 91 ? -10.616 -5.232 17.077 1.00 94.00 91 LEU A C 1
ATOM 684 O O . LEU A 1 91 ? -10.318 -5.519 18.237 1.00 94.00 91 LEU A O 1
ATOM 688 N N . ALA A 1 92 ? -10.917 -3.983 16.718 1.00 93.50 92 ALA A N 1
ATOM 689 C CA . ALA A 1 92 ? -10.879 -2.861 17.643 1.00 93.50 92 ALA A CA 1
ATOM 690 C C . ALA A 1 92 ? -12.006 -2.938 18.685 1.00 93.50 92 ALA A C 1
ATOM 692 O O . ALA A 1 92 ? -13.191 -2.935 18.356 1.00 93.50 92 ALA A O 1
ATOM 693 N N . SER 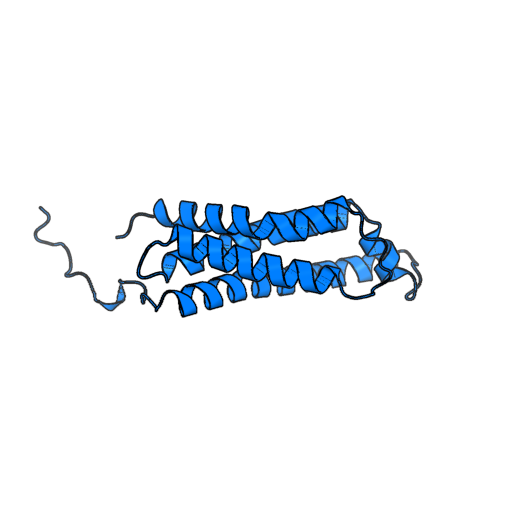A 1 93 ? -11.641 -2.894 19.967 1.00 87.19 93 SER A N 1
ATOM 694 C CA . SER A 1 93 ? -12.606 -2.802 21.072 1.00 87.19 93 SER A CA 1
ATOM 695 C C . SER A 1 93 ? -13.278 -1.428 21.178 1.00 87.19 93 SER A C 1
ATOM 697 O O . SER A 1 93 ? -14.435 -1.334 21.590 1.00 87.19 93 SER A O 1
ATOM 699 N N . ARG A 1 94 ? -12.575 -0.348 20.806 1.00 88.12 94 ARG A N 1
ATOM 700 C CA . ARG A 1 94 ? -13.080 1.036 20.827 1.00 88.12 94 ARG A CA 1
ATOM 701 C C . ARG A 1 94 ? -12.564 1.822 19.622 1.00 88.12 94 ARG A C 1
ATOM 703 O O . ARG A 1 94 ? -11.453 1.592 19.160 1.00 88.12 94 ARG A O 1
ATOM 710 N N . LYS A 1 95 ? -13.362 2.791 19.154 1.00 92.31 95 LYS A N 1
ATOM 711 C CA . LYS A 1 95 ? -13.021 3.741 18.071 1.00 92.31 95 LYS A CA 1
ATOM 712 C C . LYS A 1 95 ? -12.421 3.065 16.809 1.00 92.31 95 LYS A C 1
ATOM 714 O O . LYS A 1 95 ? 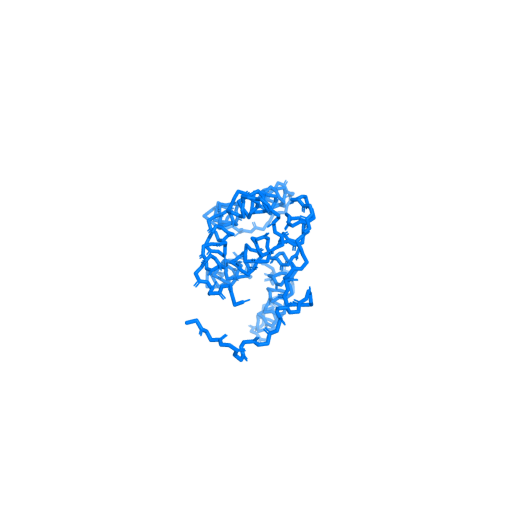-11.332 3.439 16.386 1.00 92.31 95 LYS A O 1
ATOM 719 N N . PRO A 1 96 ? -13.148 2.150 16.141 1.00 94.19 96 PRO A N 1
ATOM 720 C CA . PRO A 1 96 ? -12.631 1.320 15.039 1.00 94.19 96 PRO A CA 1
ATOM 721 C C . PRO A 1 96 ? -11.998 2.115 13.887 1.00 94.19 96 PRO A C 1
ATOM 723 O O . PRO A 1 96 ? -10.981 1.706 13.337 1.00 94.19 96 PRO A O 1
ATOM 726 N N . LEU A 1 97 ? -12.556 3.285 13.558 1.00 96.69 97 LEU A N 1
ATOM 727 C CA . LEU A 1 97 ? -12.002 4.164 12.527 1.00 96.69 97 LEU A CA 1
ATOM 728 C C . LEU A 1 97 ? -10.649 4.766 12.934 1.00 96.69 97 LEU A C 1
ATOM 730 O O . LEU A 1 97 ? -9.744 4.829 12.111 1.00 96.69 97 LEU A O 1
ATOM 734 N N . ALA A 1 98 ? -10.499 5.189 14.193 1.00 96.81 98 ALA A N 1
ATOM 735 C CA . ALA A 1 98 ? -9.241 5.747 14.685 1.00 96.81 98 ALA A CA 1
ATOM 736 C C . ALA A 1 98 ? -8.146 4.671 14.736 1.00 96.81 98 ALA A C 1
ATOM 738 O O . ALA A 1 98 ? -7.018 4.931 14.332 1.00 96.81 98 ALA A O 1
ATOM 739 N N . THR A 1 99 ? -8.497 3.453 15.162 1.00 96.88 99 THR A N 1
ATOM 740 C CA . THR A 1 99 ? -7.596 2.290 15.153 1.00 96.88 99 THR A CA 1
ATOM 741 C C . THR A 1 99 ? -7.105 1.978 13.738 1.00 96.88 99 THR A C 1
ATOM 743 O O . THR A 1 99 ? -5.903 1.856 13.521 1.00 96.88 99 THR A O 1
ATOM 746 N N . ALA A 1 100 ? -8.011 1.934 12.756 1.00 97.44 100 ALA A N 1
ATOM 747 C CA . ALA A 1 100 ? -7.642 1.695 11.364 1.00 97.44 100 ALA A CA 1
ATOM 748 C C . ALA A 1 100 ? -6.783 2.825 10.775 1.00 97.44 100 ALA A C 1
ATOM 750 O O . ALA A 1 100 ? -5.799 2.546 10.099 1.00 97.44 100 ALA A O 1
ATOM 751 N N . LEU A 1 101 ? -7.101 4.092 11.062 1.00 98.12 101 LEU A N 1
ATOM 752 C CA . LEU A 1 101 ? -6.271 5.228 10.645 1.00 98.12 101 LEU A CA 1
ATOM 753 C C . LEU A 1 101 ? -4.858 5.145 11.225 1.00 98.12 101 LEU A C 1
ATOM 755 O O . LEU A 1 101 ? -3.895 5.393 10.505 1.00 98.12 101 LEU A O 1
ATOM 759 N N . PHE A 1 102 ? -4.724 4.763 12.498 1.00 98.00 102 PHE A N 1
ATOM 760 C CA . PHE A 1 102 ? -3.418 4.583 13.126 1.00 98.00 102 PHE A CA 1
ATOM 761 C C . PHE A 1 102 ? -2.648 3.407 12.508 1.00 98.00 102 PHE A C 1
ATOM 763 O O . PHE A 1 102 ? -1.458 3.536 12.247 1.00 98.00 102 PHE A O 1
ATOM 770 N N . ALA A 1 103 ? -3.320 2.301 12.174 1.00 97.94 103 ALA A N 1
ATOM 771 C CA . ALA A 1 103 ? -2.712 1.209 11.410 1.00 97.94 103 ALA A CA 1
ATOM 772 C C . ALA A 1 103 ? -2.229 1.668 10.027 1.00 97.94 103 ALA A C 1
ATOM 774 O O . ALA A 1 103 ? -1.091 1.398 9.655 1.00 97.94 103 ALA A O 1
ATOM 775 N N . GLY A 1 104 ? -3.046 2.436 9.302 1.00 98.06 104 GLY A N 1
ATOM 776 C CA . GLY A 1 104 ? -2.648 3.042 8.033 1.00 98.06 104 GLY A CA 1
ATOM 777 C C . GLY A 1 104 ? -1.462 3.999 8.185 1.00 98.06 104 GLY A C 1
ATOM 778 O O . GLY A 1 104 ? -0.570 3.993 7.344 1.00 98.06 104 GLY A O 1
ATOM 779 N N . ALA A 1 105 ? -1.404 4.772 9.272 1.00 98.25 105 ALA A N 1
ATOM 780 C CA . ALA A 1 105 ? -0.271 5.643 9.577 1.00 98.25 105 ALA A CA 1
ATOM 781 C C . ALA A 1 105 ? 1.012 4.844 9.860 1.00 98.25 105 ALA A C 1
ATOM 783 O O . ALA A 1 105 ? 2.073 5.217 9.369 1.00 98.25 105 ALA A O 1
ATOM 784 N N . VAL A 1 106 ? 0.923 3.718 10.577 1.00 97.94 106 VAL A N 1
ATOM 785 C CA . VAL A 1 106 ? 2.061 2.805 10.780 1.00 97.94 106 VAL A CA 1
ATOM 786 C C . VAL A 1 106 ? 2.593 2.314 9.433 1.00 97.94 106 VAL A C 1
ATOM 788 O O . VAL A 1 106 ? 3.788 2.428 9.175 1.00 97.94 106 VAL A O 1
ATOM 791 N N . VAL A 1 107 ? 1.715 1.842 8.541 1.00 98.00 107 VAL A N 1
ATOM 792 C CA . VAL A 1 107 ? 2.110 1.411 7.188 1.00 98.00 107 VAL A CA 1
ATOM 793 C C . VAL A 1 107 ? 2.736 2.567 6.395 1.00 98.00 107 VAL A C 1
ATOM 795 O O . VAL A 1 107 ? 3.779 2.383 5.778 1.00 98.00 107 VAL A O 1
ATOM 798 N N . ALA A 1 108 ? 2.157 3.770 6.453 1.00 97.81 108 ALA A N 1
ATOM 799 C CA . ALA A 1 108 ? 2.693 4.959 5.787 1.00 97.81 108 ALA A CA 1
ATOM 800 C C . ALA A 1 108 ? 4.104 5.328 6.275 1.00 97.81 108 ALA A C 1
ATOM 802 O O . ALA A 1 108 ? 4.959 5.673 5.461 1.00 97.81 108 ALA A O 1
ATOM 803 N N . VAL A 1 109 ? 4.369 5.213 7.582 1.00 97.56 109 VAL A N 1
ATOM 804 C CA . VAL A 1 109 ? 5.704 5.423 8.163 1.00 97.56 109 VAL A CA 1
ATOM 805 C C . VAL A 1 109 ? 6.691 4.384 7.641 1.00 97.56 109 VAL A C 1
ATOM 807 O O . VAL A 1 109 ? 7.783 4.759 7.22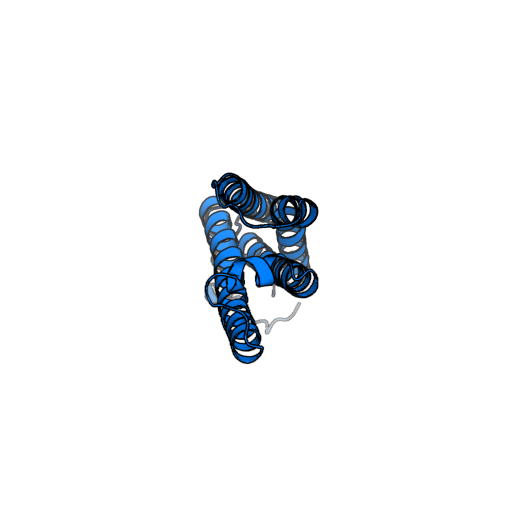0 1.00 97.56 109 VAL A O 1
ATOM 810 N N . PHE A 1 110 ? 6.315 3.102 7.592 1.00 95.75 110 PHE A N 1
ATOM 811 C CA . PHE A 1 110 ? 7.167 2.071 6.990 1.00 95.75 110 PHE A CA 1
ATOM 812 C C . PHE A 1 110 ? 7.476 2.386 5.523 1.00 95.75 110 PHE A C 1
ATOM 814 O O . PHE A 1 110 ? 8.642 2.362 5.134 1.00 95.75 110 PHE A O 1
ATOM 821 N N . THR A 1 111 ? 6.476 2.778 4.729 1.00 95.25 111 THR A N 1
ATOM 822 C CA . THR A 1 111 ? 6.701 3.182 3.336 1.00 95.25 111 THR A CA 1
ATOM 823 C C . THR A 1 111 ? 7.625 4.399 3.237 1.00 95.25 111 THR A C 1
ATOM 825 O O . THR A 1 111 ? 8.532 4.427 2.404 1.00 95.25 111 THR A O 1
ATOM 828 N N . ALA A 1 112 ? 7.458 5.397 4.107 1.00 95.38 112 ALA A N 1
ATOM 829 C CA . ALA A 1 112 ? 8.337 6.561 4.145 1.00 95.38 112 ALA A CA 1
ATOM 830 C C . ALA A 1 112 ? 9.788 6.164 4.457 1.00 95.38 112 ALA A C 1
ATOM 832 O O . ALA A 1 112 ? 10.693 6.611 3.759 1.00 95.38 112 ALA A O 1
ATOM 833 N N . ILE A 1 113 ? 10.007 5.266 5.424 1.00 94.88 113 ILE A N 1
ATOM 834 C CA . ILE A 1 113 ? 11.338 4.733 5.749 1.00 94.88 113 ILE A CA 1
ATOM 835 C C . ILE A 1 113 ? 11.938 3.997 4.545 1.00 94.88 113 ILE A C 1
ATOM 837 O O . ILE A 1 113 ? 13.100 4.222 4.218 1.00 94.88 113 ILE A O 1
ATOM 841 N N . THR A 1 114 ? 11.157 3.176 3.832 1.00 90.94 114 THR A N 1
ATOM 842 C CA . THR A 1 114 ? 11.663 2.482 2.632 1.00 90.94 114 THR A CA 1
ATOM 843 C C . THR A 1 114 ? 12.080 3.449 1.524 1.00 90.94 114 THR A C 1
ATOM 845 O O . THR A 1 114 ? 13.072 3.203 0.844 1.00 90.94 114 THR A O 1
ATOM 848 N N . ASN A 1 115 ? 11.394 4.589 1.387 1.00 90.12 115 ASN A N 1
ATOM 849 C CA . ASN A 1 115 ? 11.751 5.633 0.423 1.00 90.12 115 ASN A CA 1
ATOM 850 C C . ASN A 1 115 ? 13.028 6.407 0.797 1.00 90.12 115 ASN A C 1
ATOM 852 O O . ASN A 1 115 ? 13.586 7.083 -0.066 1.00 90.12 115 ASN A O 1
ATOM 856 N N . LEU A 1 116 ? 13.473 6.341 2.057 1.00 90.31 116 LEU A N 1
ATOM 857 C CA . LEU A 1 116 ? 14.731 6.945 2.511 1.00 90.31 116 LEU A CA 1
ATOM 858 C C . LEU A 1 116 ? 15.940 6.036 2.269 1.00 90.31 116 LEU A C 1
ATOM 860 O O . LEU A 1 116 ? 17.074 6.494 2.397 1.00 90.31 116 LEU A O 1
ATOM 864 N N . MET A 1 117 ? 15.726 4.760 1.932 1.00 87.62 117 MET A N 1
ATOM 865 C CA . MET A 1 117 ? 16.836 3.870 1.613 1.00 87.62 117 MET A CA 1
ATOM 866 C C . MET A 1 117 ? 17.506 4.310 0.300 1.00 87.62 117 MET A C 1
ATOM 868 O O . MET A 1 117 ? 16.800 4.624 -0.662 1.00 87.62 117 MET A O 1
ATOM 872 N N . PRO A 1 118 ? 18.850 4.325 0.232 1.00 79.19 118 PRO A N 1
ATOM 873 C CA . PRO A 1 118 ? 19.609 4.859 -0.900 1.00 79.19 118 PRO A CA 1
ATOM 874 C C . PRO A 1 118 ? 19.636 3.884 -2.089 1.00 79.19 118 PRO A C 1
ATOM 876 O O . PRO A 1 118 ? 20.693 3.471 -2.557 1.00 79.19 118 PRO A O 1
ATOM 879 N N . TYR A 1 119 ? 18.462 3.487 -2.578 1.00 77.00 119 TYR A N 1
ATOM 880 C CA . TYR A 1 119 ? 18.330 2.725 -3.811 1.00 77.00 119 TYR A CA 1
ATOM 881 C C . TYR A 1 119 ? 18.170 3.688 -4.985 1.00 77.00 119 TYR A C 1
ATOM 883 O O . TYR A 1 119 ? 17.186 4.428 -5.068 1.00 77.00 119 TYR A O 1
ATOM 891 N N . GLU A 1 120 ? 19.114 3.649 -5.925 1.00 78.00 120 GLU A N 1
ATOM 892 C CA . GLU A 1 120 ? 19.057 4.401 -7.185 1.00 78.00 120 GLU A CA 1
ATOM 893 C C . GLU A 1 120 ? 18.065 3.769 -8.175 1.00 78.00 120 GLU A C 1
ATOM 895 O O . GLU A 1 120 ? 18.398 3.403 -9.299 1.00 78.00 120 GLU A O 1
ATOM 900 N N . LEU A 1 121 ? 16.811 3.597 -7.753 1.00 83.62 121 LEU A N 1
ATOM 901 C CA . LEU A 1 121 ? 15.745 3.139 -8.635 1.00 83.62 121 LEU A CA 1
ATOM 902 C C . LEU A 1 121 ? 15.023 4.352 -9.237 1.00 83.62 121 LEU A C 1
ATOM 904 O O . LEU A 1 121 ? 14.652 5.268 -8.489 1.00 83.62 121 LEU A O 1
ATOM 908 N N . PRO A 1 122 ? 14.756 4.359 -10.559 1.00 89.81 122 PRO A N 1
ATOM 909 C CA . PRO A 1 122 ? 14.105 5.463 -11.268 1.00 89.81 122 PRO A CA 1
ATOM 910 C C . PRO A 1 122 ? 12.590 5.513 -10.994 1.00 89.81 122 PRO A C 1
ATOM 912 O O . PRO A 1 122 ? 11.771 5.566 -11.906 1.00 89.81 122 PRO A O 1
ATOM 915 N N . ILE A 1 123 ? 12.199 5.469 -9.719 1.00 92.00 123 ILE A N 1
ATOM 916 C CA . ILE A 1 123 ? 10.808 5.526 -9.277 1.00 92.00 123 ILE A CA 1
ATOM 917 C C . ILE A 1 123 ? 10.330 6.979 -9.380 1.00 92.00 123 ILE A C 1
ATOM 919 O O . ILE A 1 123 ? 10.914 7.849 -8.724 1.00 92.00 123 ILE A O 1
ATOM 923 N N . PRO A 1 124 ? 9.249 7.260 -10.126 1.00 93.94 124 PRO A N 1
ATOM 924 C CA . PRO A 1 124 ? 8.755 8.618 -10.290 1.00 93.94 124 PRO A CA 1
ATOM 925 C C . PRO A 1 124 ? 8.253 9.197 -8.961 1.00 93.94 124 PRO A C 1
ATOM 927 O O . PRO A 1 124 ? 7.668 8.493 -8.134 1.00 93.94 124 PRO A O 1
ATOM 930 N N . LEU A 1 125 ? 8.438 10.506 -8.764 1.00 93.88 125 LEU A N 1
ATOM 931 C CA . LEU A 1 125 ? 8.116 11.190 -7.504 1.00 93.88 125 LEU A CA 1
ATOM 932 C C . LEU A 1 125 ? 6.653 10.996 -7.076 1.00 93.88 125 LEU A C 1
ATOM 934 O O . LEU A 1 125 ? 6.384 10.756 -5.899 1.00 93.88 125 LEU A O 1
ATOM 938 N N . TRP 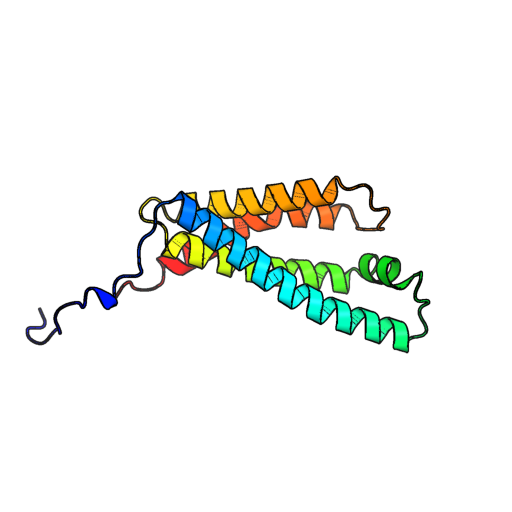A 1 126 ? 5.713 11.033 -8.026 1.00 95.62 126 TRP A N 1
ATOM 939 C CA . TRP A 1 126 ? 4.290 10.829 -7.742 1.00 95.62 126 TRP A CA 1
ATOM 940 C C . TRP A 1 126 ? 4.023 9.467 -7.088 1.00 95.62 126 TRP A C 1
ATOM 942 O O . TRP A 1 126 ? 3.182 9.374 -6.201 1.00 95.62 126 TRP A O 1
ATOM 952 N N . SER A 1 127 ? 4.765 8.427 -7.484 1.00 95.62 127 SER A N 1
ATOM 953 C CA . SER A 1 127 ? 4.615 7.071 -6.956 1.00 95.62 127 SER A CA 1
ATOM 954 C C . SER A 1 127 ? 5.085 7.002 -5.507 1.00 95.62 127 SER A C 1
ATOM 956 O O . SER A 1 127 ? 4.420 6.398 -4.668 1.00 95.62 127 SER A O 1
ATOM 958 N N . ARG A 1 128 ? 6.182 7.698 -5.182 1.00 95.19 128 ARG A N 1
ATOM 959 C CA . ARG A 1 128 ? 6.685 7.805 -3.804 1.00 95.19 128 ARG A CA 1
ATOM 960 C C . ARG A 1 128 ? 5.674 8.516 -2.904 1.00 95.19 128 ARG A C 1
ATOM 962 O O . ARG A 1 128 ? 5.361 8.018 -1.826 1.00 95.19 128 ARG A O 1
ATOM 969 N N . ILE A 1 129 ? 5.124 9.638 -3.374 1.00 96.56 129 ILE A N 1
ATOM 970 C CA . ILE A 1 129 ? 4.096 10.404 -2.653 1.00 96.56 129 ILE A CA 1
ATOM 971 C C . ILE A 1 129 ? 2.837 9.553 -2.459 1.00 96.56 129 ILE A C 1
ATOM 973 O O . ILE A 1 129 ? 2.338 9.441 -1.340 1.00 96.56 129 ILE A O 1
ATOM 977 N N . ALA A 1 130 ? 2.353 8.909 -3.524 1.00 96.69 130 ALA A N 1
ATOM 978 C CA . ALA A 1 130 ? 1.189 8.034 -3.466 1.00 96.69 130 ALA A CA 1
ATOM 979 C C . ALA A 1 130 ? 1.408 6.874 -2.486 1.00 96.69 130 ALA A C 1
ATOM 981 O O . ALA A 1 130 ? 0.540 6.616 -1.661 1.00 96.69 130 ALA A O 1
ATOM 982 N N . GLY A 1 131 ? 2.580 6.235 -2.496 1.00 95.88 131 GLY A N 1
ATOM 983 C CA . GLY A 1 131 ? 2.895 5.125 -1.594 1.00 95.88 131 GLY A CA 1
ATOM 984 C C . GLY A 1 131 ? 2.856 5.510 -0.112 1.00 95.88 131 GLY A C 1
ATOM 985 O O . GLY A 1 131 ? 2.420 4.713 0.717 1.00 95.88 131 GLY A O 1
ATOM 986 N N . VAL A 1 132 ? 3.267 6.735 0.227 1.00 97.31 132 VAL A N 1
ATOM 987 C CA . VAL A 1 132 ? 3.221 7.243 1.609 1.00 97.31 132 VAL A CA 1
ATOM 988 C C . VAL A 1 132 ? 1.810 7.683 1.998 1.00 97.31 132 VAL A C 1
ATOM 990 O O . VAL A 1 132 ? 1.371 7.414 3.112 1.00 97.31 132 VAL A O 1
ATOM 993 N N . LEU A 1 133 ? 1.079 8.345 1.099 1.00 97.62 133 LEU A N 1
ATOM 994 C CA . LEU A 1 133 ? -0.233 8.913 1.423 1.00 97.62 133 LEU A CA 1
ATOM 995 C C . LEU A 1 133 ? -1.381 7.906 1.320 1.00 97.62 133 LEU A C 1
ATOM 997 O O . LEU A 1 133 ? -2.351 8.028 2.061 1.00 97.62 133 LEU A O 1
ATOM 1001 N N . ALA A 1 134 ? -1.301 6.918 0.428 1.00 97.31 134 ALA A N 1
ATOM 1002 C CA . ALA A 1 134 ? -2.392 5.986 0.136 1.00 97.31 134 ALA A CA 1
ATOM 1003 C C . ALA A 1 134 ? -2.817 5.067 1.300 1.00 97.31 134 ALA A C 1
ATOM 1005 O O . ALA A 1 134 ? -4.017 4.780 1.391 1.00 97.31 134 ALA A O 1
ATOM 1006 N N . PRO A 1 135 ? -1.929 4.586 2.197 1.00 98.06 135 PRO A N 1
ATOM 1007 C CA . PRO A 1 135 ? -2.330 3.671 3.263 1.00 98.06 135 PRO A CA 1
ATOM 1008 C C . PRO A 1 135 ? -3.421 4.240 4.179 1.00 98.06 135 PRO A C 1
ATOM 1010 O O . PRO A 1 135 ? -4.425 3.574 4.415 1.00 98.06 135 PRO A O 1
ATOM 1013 N N . MET A 1 136 ? -3.302 5.488 4.638 1.00 97.69 136 MET A N 1
ATOM 1014 C CA . MET A 1 136 ? -4.278 6.096 5.556 1.00 97.69 136 MET A CA 1
ATOM 1015 C C . MET A 1 136 ? -5.728 6.130 5.021 1.00 97.69 136 MET A C 1
ATOM 1017 O O . MET A 1 136 ? -6.609 5.582 5.693 1.00 97.69 136 MET A O 1
ATOM 1021 N N . PRO A 1 137 ? -6.026 6.721 3.843 1.00 97.94 137 PRO A N 1
ATOM 1022 C CA . PRO A 1 137 ? -7.381 6.727 3.298 1.00 97.94 137 PRO A CA 1
ATOM 1023 C C . PRO A 1 137 ? -7.867 5.314 2.959 1.00 97.94 137 PRO A C 1
ATOM 1025 O O . PRO A 1 137 ? -9.035 5.009 3.188 1.00 97.94 137 PRO A O 1
ATOM 1028 N N . SER A 1 138 ? -6.985 4.423 2.498 1.00 98.06 138 SER A N 1
ATOM 1029 C CA . SER A 1 138 ? -7.351 3.030 2.203 1.00 98.06 138 SER A CA 1
ATOM 1030 C C . SER A 1 138 ? -7.814 2.291 3.461 1.00 98.06 138 SER A C 1
ATOM 1032 O O . SER A 1 138 ? -8.882 1.679 3.473 1.00 98.06 138 SER A O 1
ATOM 1034 N N . PHE A 1 139 ? -7.070 2.415 4.562 1.00 98.38 139 PHE A N 1
ATOM 1035 C CA . PHE A 1 139 ? -7.459 1.825 5.842 1.00 98.38 139 PHE A CA 1
ATOM 1036 C C . PHE A 1 139 ? -8.768 2.422 6.379 1.00 98.38 139 PHE A C 1
ATOM 1038 O O . PHE A 1 139 ? -9.615 1.694 6.903 1.00 98.38 139 PHE A O 1
ATOM 1045 N N . ALA A 1 140 ? -8.973 3.733 6.216 1.00 98.25 140 ALA A N 1
ATOM 1046 C CA . ALA A 1 140 ? -10.224 4.384 6.591 1.00 98.25 140 ALA A CA 1
ATOM 1047 C C . ALA A 1 140 ? -11.418 3.821 5.804 1.00 98.25 140 ALA A C 1
ATOM 1049 O O . ALA A 1 140 ? -12.445 3.496 6.403 1.00 98.25 140 ALA A O 1
ATOM 1050 N N . LEU A 1 141 ? -11.277 3.640 4.487 1.00 98.06 141 LEU A N 1
ATOM 1051 C CA . LEU A 1 141 ? -12.301 3.017 3.643 1.00 98.06 141 LEU A CA 1
ATOM 1052 C C . LEU A 1 141 ? -12.619 1.586 4.098 1.00 98.06 141 LEU A C 1
ATOM 1054 O O . LEU A 1 141 ? -13.792 1.231 4.206 1.00 98.06 141 LEU A O 1
ATOM 1058 N N . GLY A 1 142 ? -11.601 0.798 4.453 1.00 97.62 142 GLY A N 1
ATOM 1059 C CA . GLY A 1 142 ? -11.773 -0.535 5.040 1.00 97.62 142 GLY A CA 1
ATOM 1060 C C . GLY A 1 142 ? -12.598 -0.535 6.326 1.00 97.62 142 GLY A C 1
ATOM 1061 O O . GLY A 1 142 ? -13.534 -1.321 6.488 1.00 97.62 142 GLY A O 1
ATOM 1062 N N . ALA A 1 143 ? -12.305 0.403 7.226 1.00 97.19 143 ALA A N 1
ATOM 1063 C CA . ALA A 1 143 ? -13.053 0.566 8.467 1.00 97.19 143 ALA A CA 1
ATOM 1064 C C . ALA A 1 143 ? -14.506 1.007 8.232 1.00 97.19 143 ALA A C 1
ATOM 1066 O O . ALA A 1 143 ? -15.417 0.558 8.933 1.00 97.19 143 ALA A O 1
ATOM 1067 N N . LEU A 1 144 ? -14.739 1.879 7.247 1.00 96.75 144 LEU A N 1
ATOM 1068 C CA . LEU A 1 144 ? -16.082 2.303 6.852 1.00 96.75 144 LEU A CA 1
ATOM 1069 C C . LEU A 1 144 ? -16.880 1.156 6.225 1.00 96.75 144 LEU A C 1
ATOM 1071 O O . LEU A 1 144 ? -18.068 1.026 6.516 1.00 96.75 144 LEU A O 1
ATOM 1075 N N . ALA A 1 145 ? -16.239 0.306 5.418 1.00 95.44 145 ALA A N 1
ATOM 1076 C CA . ALA A 1 145 ? -16.863 -0.887 4.858 1.00 95.44 145 ALA A CA 1
ATOM 1077 C C . ALA A 1 145 ? -17.306 -1.853 5.966 1.00 95.44 145 ALA A C 1
ATOM 1079 O O . ALA A 1 145 ? -18.450 -2.301 5.960 1.00 95.44 145 ALA A O 1
ATOM 1080 N N . TRP A 1 146 ? -16.457 -2.088 6.974 1.00 93.94 146 TRP A N 1
ATOM 1081 C CA . TRP A 1 146 ? -16.809 -2.919 8.131 1.00 93.94 146 TRP A CA 1
ATOM 1082 C C . TRP A 1 146 ? -18.021 -2.382 8.904 1.00 93.94 146 TRP A C 1
ATOM 1084 O O . TRP A 1 146 ? -18.912 -3.149 9.259 1.00 93.94 146 TRP A O 1
ATOM 1094 N N . ARG A 1 147 ? -18.111 -1.060 9.112 1.00 89.56 147 ARG A N 1
ATOM 1095 C CA . ARG A 1 147 ? -19.253 -0.435 9.809 1.00 89.56 147 ARG A CA 1
ATOM 1096 C C . ARG A 1 147 ? -20.599 -0.665 9.120 1.00 89.56 147 ARG A C 1
ATOM 1098 O O . ARG A 1 147 ? -21.626 -0.584 9.784 1.00 89.56 147 ARG A O 1
ATOM 1105 N N . ARG A 1 148 ? -20.601 -0.891 7.803 1.00 85.62 148 ARG A N 1
ATOM 1106 C CA . ARG A 1 148 ? -21.821 -1.131 7.018 1.00 85.62 148 ARG A CA 1
ATOM 1107 C C . ARG A 1 148 ? -22.273 -2.589 7.051 1.00 85.62 148 ARG A C 1
ATOM 1109 O O . ARG A 1 148 ? -23.404 -2.862 6.662 1.00 85.62 148 ARG A O 1
ATOM 1116 N N . VAL A 1 149 ? -21.423 -3.516 7.494 1.00 83.38 149 VAL A N 1
ATOM 1117 C CA . VAL A 1 149 ? -21.791 -4.930 7.613 1.00 83.38 149 VAL A CA 1
ATOM 1118 C C . VAL A 1 149 ? -22.708 -5.093 8.832 1.00 83.38 149 VAL A C 1
ATOM 1120 O O . VAL A 1 149 ? -22.287 -4.749 9.941 1.00 83.38 149 VAL A O 1
ATOM 1123 N N . PRO A 1 150 ? -23.947 -5.601 8.667 1.00 69.50 150 PRO A N 1
ATOM 1124 C CA . PRO A 1 150 ? -24.850 -5.842 9.786 1.00 69.50 150 PRO A CA 1
ATOM 1125 C C . PRO A 1 150 ? -24.185 -6.769 10.804 1.00 69.50 150 PRO A C 1
ATOM 1127 O O . PRO A 1 150 ? -23.806 -7.892 10.469 1.00 69.50 150 PRO A O 1
ATOM 1130 N N . GLN A 1 151 ? -24.038 -6.301 12.042 1.00 65.81 151 GLN A N 1
ATOM 1131 C CA . GLN A 1 151 ? -23.537 -7.120 13.145 1.00 65.81 151 GLN A CA 1
ATOM 1132 C C . GLN A 1 151 ? -24.699 -8.014 13.588 1.00 65.81 151 GLN A C 1
ATOM 1134 O O . GLN A 1 151 ? -25.548 -7.577 14.367 1.00 65.81 151 GLN A O 1
ATOM 1139 N N . LYS A 1 152 ? -24.816 -9.198 12.981 1.00 54.75 152 LYS A N 1
ATOM 1140 C CA . LYS A 1 152 ? -25.795 -10.208 13.400 1.00 54.75 152 LYS A CA 1
ATOM 1141 C C . LYS A 1 152 ? -25.422 -10.734 14.782 1.00 54.75 152 LYS A C 1
ATOM 1143 O O . LYS A 1 152 ? -24.228 -11.024 14.978 1.00 54.75 152 LYS A O 1
#

Radius of gyration: 19.4 Å; chains: 1; bounding box: 61×30×47 Å

Secondary structure (DSSP, 8-state):
--TTPPPPPTTSS---B-HHHHHHHHHHHHHHHHHHHHHHHHHHHHHHHHHTT--TTTHHHHHHH-HHHHHHHHHHHHHHHHHHHHHHHHHBSS-HHHHHHHHHHHHHHHHHHHHHS-------HHHHHHHHHSHHHHHHHHHHHHHHS---

pLDDT: mean 91.33, std 10.09, range [54.75, 98.38]